Protein AF-A0A6D2G6R4-F1 (afdb_monomer)

InterPro domains:
  IPR006135 Type III secretion system substrate exporter [PF01312] (2-52)
  IPR006135 Type III secretion system substrate exporter [PTHR30531] (2-59)
  IPR029025 Type III secretion system substrate exporter, C-terminal [G3DSA:3.40.1690.10] (1-58)
  IPR029025 Type III secretion system substrate exporter, C-terminal [SSF160544] (2-59)

Sequence (88 aa):
MIALRIREIGAEHRVPTLEAPPLARALYRHAEIGQQIPGQLYAAVAEVLAWVWQLKRWRLAGGQRPPQPENLPVPEALDFMNEKTTDG

Mean predicted aligned error: 6.47 Å

Solvent-accessible surface area (backbone atoms only — not comparable to full-atom values): 5674 Å² total; per-residue (Å²): 112,67,72,56,53,53,52,52,55,31,53,77,70,68,49,86,86,78,90,48,71,60,54,54,52,31,45,67,73,68,32,60,93,93,52,70,77,51,77,77,46,45,64,28,51,49,54,53,52,52,48,52,51,46,44,53,48,28,76,74,75,49,83,76,76,68,75,80,84,84,81,64,64,59,56,62,94,56,31,78,89,71,75,83,82,85,80,134

Radius of gyration: 15.51 Å; Cα contacts (8 Å, |Δi|>4): 55; chains: 1; bounding box: 30×34×48 Å

Structure (mmCIF, N/CA/C/O backbone):
data_AF-A0A6D2G6R4-F1
#
_entry.id   AF-A0A6D2G6R4-F1
#
loop_
_atom_site.group_PDB
_atom_site.id
_atom_site.type_symbol
_atom_site.label_atom_id
_atom_site.label_alt_id
_atom_site.label_comp_id
_atom_site.label_asym_id
_atom_site.label_entity_id
_atom_site.label_seq_id
_atom_site.pdbx_PDB_ins_code
_atom_site.Cartn_x
_atom_site.Cartn_y
_atom_site.Cartn_z
_atom_site.occupancy
_atom_site.B_iso_or_equiv
_atom_site.auth_seq_id
_atom_site.auth_comp_id
_atom_site.auth_asym_id
_atom_site.auth_atom_id
_atom_site.pdbx_PDB_model_num
ATOM 1 N N . MET A 1 1 ? 12.159 -1.764 15.63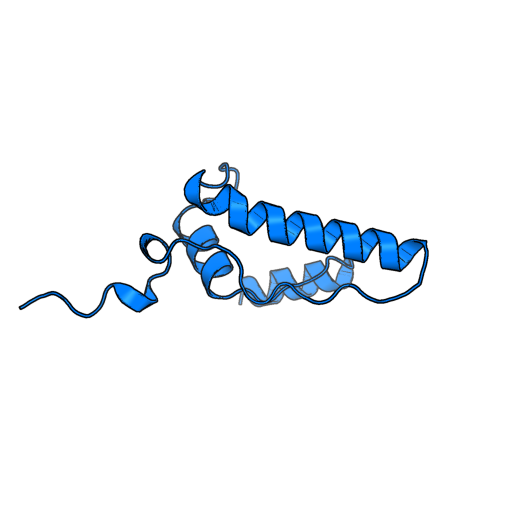3 1.00 71.94 1 MET A N 1
ATOM 2 C CA . MET A 1 1 ? 13.048 -2.554 14.744 1.00 71.94 1 MET A CA 1
ATOM 3 C C . MET A 1 1 ? 12.288 -3.513 13.815 1.00 71.94 1 MET A C 1
ATOM 5 O O . MET A 1 1 ? 12.746 -3.707 12.701 1.00 71.94 1 MET A O 1
ATOM 9 N N . ILE A 1 2 ? 11.108 -4.041 14.180 1.00 92.38 2 ILE A N 1
ATOM 10 C CA . ILE A 1 2 ? 10.333 -4.978 13.329 1.00 92.38 2 ILE A CA 1
ATOM 11 C C . ILE A 1 2 ? 9.990 -4.405 11.940 1.00 92.38 2 ILE A C 1
ATOM 13 O O . ILE A 1 2 ? 10.254 -5.053 10.933 1.00 92.38 2 ILE A O 1
ATOM 17 N N . ALA A 1 3 ? 9.464 -3.177 11.862 1.00 92.81 3 ALA A N 1
ATOM 18 C CA . ALA A 1 3 ? 9.101 -2.560 10.580 1.00 92.81 3 ALA A CA 1
ATOM 19 C C . ALA A 1 3 ? 10.294 -2.427 9.615 1.00 92.81 3 ALA A C 1
ATOM 21 O O . ALA A 1 3 ? 10.143 -2.626 8.412 1.00 92.81 3 ALA A O 1
ATOM 22 N N . LEU A 1 4 ? 11.490 -2.140 10.142 1.00 95.06 4 LEU A N 1
ATOM 23 C CA . LEU A 1 4 ? 12.714 -2.087 9.343 1.00 95.06 4 LEU A CA 1
ATOM 24 C C . LEU A 1 4 ? 13.052 -3.471 8.778 1.00 95.06 4 LEU A C 1
ATOM 26 O O . LEU A 1 4 ? 13.287 -3.595 7.581 1.00 95.06 4 LEU A O 1
ATOM 30 N N . ARG A 1 5 ? 12.964 -4.518 9.607 1.00 96.69 5 ARG A N 1
ATOM 31 C CA . ARG A 1 5 ? 13.214 -5.895 9.170 1.00 96.69 5 ARG A CA 1
ATOM 32 C C . ARG A 1 5 ? 12.232 -6.361 8.090 1.00 96.69 5 ARG A C 1
ATOM 34 O O . ARG A 1 5 ? 12.639 -7.028 7.145 1.00 96.69 5 ARG A O 1
ATOM 41 N N . ILE A 1 6 ? 10.956 -5.979 8.189 1.00 95.81 6 ILE A N 1
ATOM 42 C CA . ILE A 1 6 ? 9.951 -6.258 7.145 1.00 95.81 6 ILE A CA 1
ATOM 43 C C . ILE A 1 6 ? 10.351 -5.591 5.822 1.00 95.81 6 ILE A C 1
ATOM 45 O O . ILE A 1 6 ? 10.256 -6.218 4.769 1.00 95.81 6 ILE A O 1
ATOM 49 N N . ARG A 1 7 ? 10.832 -4.340 5.867 1.00 95.12 7 ARG A N 1
ATOM 50 C CA . ARG A 1 7 ? 11.296 -3.619 4.670 1.00 95.12 7 ARG A CA 1
ATOM 51 C C . ARG A 1 7 ? 12.525 -4.271 4.040 1.00 95.12 7 ARG A C 1
ATOM 53 O O . ARG A 1 7 ? 12.574 -4.365 2.818 1.00 95.12 7 ARG A O 1
ATOM 60 N N . GLU A 1 8 ? 13.484 -4.719 4.849 1.00 96.56 8 GLU A N 1
ATOM 61 C CA . GLU A 1 8 ? 14.675 -5.441 4.377 1.00 96.56 8 GLU A CA 1
ATOM 62 C C . GLU A 1 8 ? 14.285 -6.713 3.620 1.00 96.56 8 GLU A C 1
ATOM 64 O O . GLU A 1 8 ? 14.617 -6.857 2.445 1.00 96.56 8 GLU A O 1
ATOM 69 N N . ILE A 1 9 ? 13.486 -7.579 4.252 1.00 97.56 9 ILE A N 1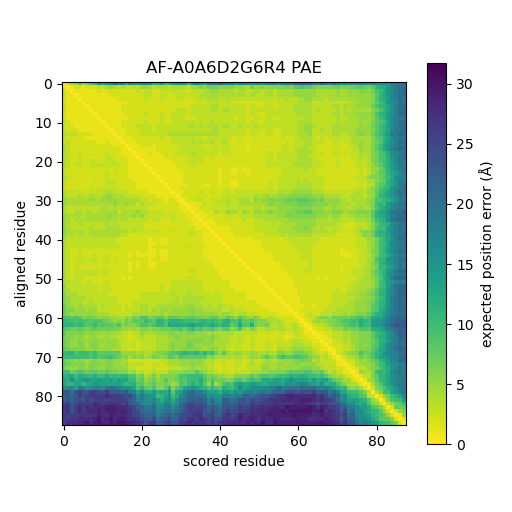
ATOM 70 C CA . ILE A 1 9 ? 13.008 -8.826 3.638 1.00 97.56 9 ILE A CA 1
ATOM 71 C C . ILE A 1 9 ? 12.186 -8.519 2.375 1.00 97.56 9 ILE A C 1
ATOM 73 O O . ILE A 1 9 ? 12.361 -9.152 1.335 1.00 97.56 9 ILE A O 1
ATOM 77 N N . GLY A 1 10 ? 11.313 -7.509 2.422 1.00 96.19 10 GLY A N 1
ATOM 78 C CA . GLY A 1 10 ? 10.544 -7.076 1.254 1.00 96.19 10 GLY A CA 1
ATOM 79 C C . GLY A 1 10 ? 11.438 -6.676 0.076 1.00 96.19 10 GLY A C 1
ATOM 80 O O . GLY A 1 10 ? 11.179 -7.085 -1.058 1.00 96.19 10 GLY A O 1
ATOM 81 N N . ALA A 1 11 ? 12.519 -5.937 0.338 1.00 95.38 11 ALA A N 1
ATOM 82 C CA . ALA A 1 11 ? 13.484 -5.540 -0.683 1.00 95.38 11 ALA A CA 1
ATOM 83 C C . ALA A 1 11 ? 14.234 -6.746 -1.275 1.00 95.38 11 ALA A C 1
ATOM 85 O O . ALA A 1 11 ? 14.325 -6.850 -2.502 1.00 95.38 11 ALA A O 1
ATOM 86 N N . GLU A 1 12 ? 14.693 -7.683 -0.435 1.00 97.38 12 GLU A N 1
ATOM 87 C CA . GLU A 1 12 ? 15.343 -8.936 -0.863 1.00 97.38 12 GLU A CA 1
ATOM 88 C C . GLU A 1 12 ? 14.452 -9.734 -1.833 1.00 97.38 12 GLU A C 1
ATOM 90 O O . GLU A 1 12 ? 14.914 -10.229 -2.864 1.00 97.38 12 GLU A O 1
ATOM 95 N N . HIS A 1 13 ? 13.144 -9.771 -1.563 1.00 96.81 13 HIS A N 1
ATOM 96 C CA . HIS A 1 13 ? 12.148 -10.456 -2.392 1.00 96.81 13 HIS A CA 1
ATOM 97 C C . HIS A 1 13 ? 11.513 -9.578 -3.489 1.00 96.81 13 HIS A C 1
ATOM 99 O O . HIS A 1 13 ? 10.568 -10.007 -4.157 1.00 96.81 13 HIS A O 1
ATOM 105 N N . ARG A 1 14 ? 12.033 -8.365 -3.731 1.00 92.94 14 ARG A N 1
ATOM 106 C CA . ARG A 1 14 ? 11.557 -7.418 -4.767 1.00 92.94 14 ARG A CA 1
ATOM 107 C C . ARG A 1 14 ? 10.084 -7.005 -4.619 1.00 92.94 14 ARG A C 1
ATOM 109 O O . ARG A 1 14 ? 9.437 -6.617 -5.608 1.00 92.94 14 ARG A O 1
ATOM 116 N N . VAL A 1 15 ? 9.570 -7.053 -3.392 1.00 95.12 15 VAL A N 1
ATOM 117 C CA . VAL A 1 15 ? 8.249 -6.542 -3.019 1.00 95.12 15 VAL A CA 1
ATOM 118 C C . VAL A 1 15 ? 8.293 -5.010 -3.083 1.00 95.12 15 VAL A C 1
ATOM 120 O O . VAL A 1 15 ? 9.190 -4.398 -2.502 1.00 95.12 15 VAL A O 1
ATOM 123 N N . PRO A 1 16 ? 7.388 -4.356 -3.831 1.00 92.75 16 PRO A N 1
ATOM 124 C CA . PRO A 1 16 ? 7.353 -2.901 -3.889 1.00 92.75 16 PRO A CA 1
ATOM 125 C C . PRO A 1 16 ? 6.930 -2.302 -2.542 1.00 92.75 16 PRO A C 1
ATOM 127 O O . PRO A 1 16 ? 5.998 -2.786 -1.908 1.00 92.75 16 PRO A O 1
ATOM 130 N N . THR A 1 17 ? 7.585 -1.209 -2.156 1.00 93.62 17 THR A N 1
ATOM 131 C CA . THR A 1 17 ? 7.243 -0.425 -0.963 1.00 93.62 17 THR A CA 1
ATOM 132 C C . THR A 1 17 ? 6.573 0.876 -1.389 1.00 93.62 17 THR A C 1
ATOM 134 O O . THR A 1 17 ? 7.077 1.565 -2.279 1.00 93.62 17 THR A O 1
ATOM 137 N N . LEU A 1 18 ? 5.459 1.205 -0.740 1.00 93.81 18 LEU A N 1
ATOM 138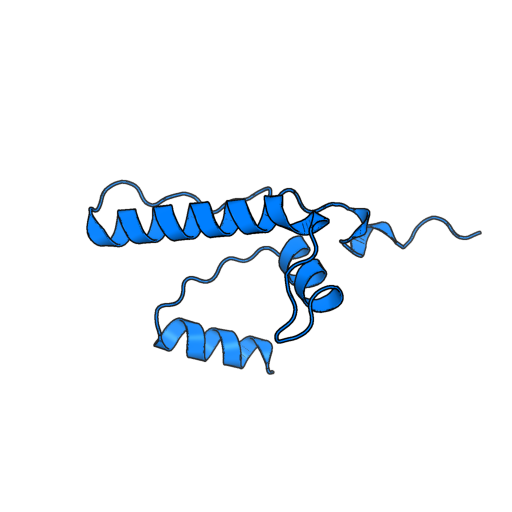 C CA . LEU A 1 18 ? 4.734 2.466 -0.873 1.00 93.81 18 LEU A CA 1
ATOM 139 C C . LEU A 1 18 ? 4.677 3.129 0.505 1.00 93.81 18 LEU A C 1
ATOM 141 O O . LEU A 1 18 ? 4.266 2.486 1.471 1.00 93.81 18 LEU A O 1
ATOM 145 N N . GLU A 1 19 ? 5.076 4.396 0.603 1.00 92.31 19 GLU A N 1
ATOM 146 C CA . GLU A 1 19 ? 4.821 5.181 1.810 1.00 92.31 19 GLU A CA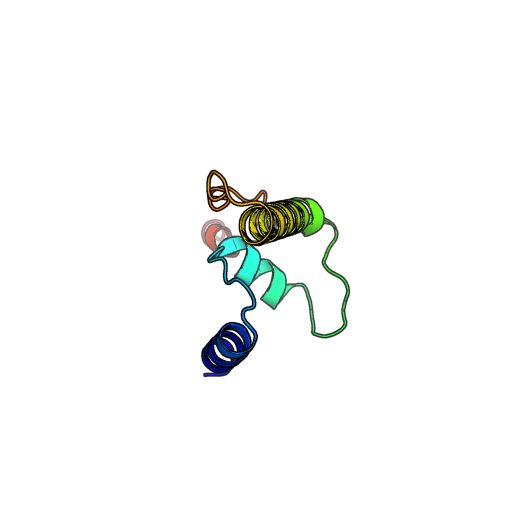 1
ATOM 147 C C . GLU A 1 19 ? 3.425 5.792 1.742 1.00 92.31 19 GLU A C 1
ATOM 149 O O . GLU A 1 19 ? 3.146 6.656 0.921 1.00 92.31 19 GLU A O 1
ATOM 154 N N . ALA A 1 20 ? 2.552 5.333 2.633 1.00 92.88 20 ALA A N 1
ATOM 155 C CA . ALA A 1 20 ? 1.220 5.883 2.830 1.00 92.88 20 ALA A CA 1
ATOM 156 C C . ALA A 1 20 ? 0.935 5.971 4.336 1.00 92.88 20 ALA A C 1
ATOM 158 O O . ALA A 1 20 ? 0.278 5.082 4.887 1.00 92.88 20 ALA A O 1
ATOM 159 N N . PRO A 1 21 ? 1.465 6.993 5.037 1.00 91.19 21 PRO A N 1
ATOM 160 C CA . PRO A 1 21 ? 1.422 7.039 6.496 1.00 91.19 21 PRO A CA 1
ATOM 161 C C . PRO A 1 21 ? 0.010 6.909 7.106 1.00 91.19 21 PRO A C 1
ATOM 163 O O . PRO A 1 21 ? -0.122 6.105 8.031 1.00 91.19 21 PRO A O 1
ATOM 166 N N . PRO A 1 22 ? -1.046 7.589 6.601 1.00 92.38 22 PRO A N 1
ATOM 167 C CA . PRO A 1 22 ? -2.413 7.431 7.121 1.00 92.38 22 PRO A CA 1
ATOM 168 C C . PRO A 1 22 ? -2.932 5.993 7.017 1.00 92.38 22 PRO A C 1
ATOM 170 O O . PRO A 1 22 ? -3.376 5.408 8.004 1.00 92.38 22 PRO A O 1
ATOM 173 N N . LEU A 1 23 ? -2.797 5.378 5.837 1.00 93.31 23 LEU A N 1
ATOM 174 C CA . LEU A 1 23 ? -3.268 4.013 5.595 1.00 93.31 23 LEU A CA 1
ATOM 175 C C . LEU A 1 23 ? -2.484 2.989 6.423 1.00 93.31 23 LEU A C 1
ATOM 177 O O . LEU A 1 23 ? -3.075 2.079 7.001 1.00 93.31 23 LEU A O 1
ATOM 181 N N . ALA A 1 24 ? -1.159 3.141 6.501 1.00 93.06 24 ALA A N 1
ATOM 182 C CA . ALA A 1 24 ? -0.304 2.240 7.266 1.00 93.06 24 ALA A CA 1
ATOM 183 C C . ALA A 1 24 ? -0.677 2.237 8.757 1.00 93.06 24 ALA A C 1
ATOM 185 O O . ALA A 1 24 ? -0.744 1.171 9.370 1.00 93.06 24 ALA A O 1
ATOM 186 N N . ARG A 1 25 ? -0.968 3.414 9.330 1.00 91.62 25 ARG A N 1
ATOM 187 C CA . ARG A 1 25 ? -1.439 3.536 10.718 1.00 91.62 25 ARG A CA 1
ATOM 188 C C . ARG A 1 25 ? -2.813 2.903 10.914 1.00 91.62 25 ARG A C 1
ATOM 190 O O . ARG A 1 25 ? -2.971 2.118 11.847 1.00 91.62 25 ARG A O 1
ATOM 197 N N . ALA A 1 26 ? -3.769 3.214 10.038 1.00 92.62 26 ALA A N 1
ATOM 198 C CA . ALA A 1 26 ? -5.125 2.678 10.124 1.00 92.62 26 ALA A CA 1
ATOM 199 C C . ALA A 1 26 ? -5.129 1.139 10.050 1.00 92.62 26 ALA A C 1
ATOM 201 O O . ALA A 1 26 ? -5.751 0.480 10.881 1.00 92.62 26 ALA A O 1
ATOM 202 N N . LEU A 1 27 ? -4.363 0.551 9.123 1.00 92.31 27 LEU A N 1
ATOM 203 C CA . LEU A 1 27 ? -4.216 -0.904 9.016 1.00 92.31 27 LEU A CA 1
ATOM 204 C C . LEU A 1 27 ? -3.555 -1.511 10.256 1.00 92.31 27 LEU A C 1
ATOM 206 O O . LEU A 1 27 ? -4.068 -2.487 10.788 1.00 92.31 27 LEU A O 1
ATOM 210 N N . TYR A 1 28 ? -2.462 -0.925 10.748 1.00 91.44 28 TYR A N 1
ATOM 211 C CA . TYR A 1 28 ? -1.767 -1.435 11.935 1.00 91.44 28 TYR A CA 1
ATOM 212 C C . TYR A 1 28 ? -2.649 -1.437 13.194 1.00 91.44 28 TYR A C 1
ATOM 214 O O . TYR A 1 28 ? -2.467 -2.271 14.076 1.00 91.44 28 TYR A O 1
ATOM 222 N N . ARG A 1 29 ? -3.593 -0.494 13.293 1.00 89.62 29 ARG A N 1
ATOM 223 C CA . ARG A 1 29 ? -4.486 -0.344 14.451 1.00 89.62 29 ARG A CA 1
ATOM 224 C C . ARG A 1 29 ? -5.740 -1.203 14.363 1.00 89.62 29 ARG A C 1
ATOM 226 O O . ARG A 1 29 ? -6.209 -1.672 15.393 1.00 89.62 29 ARG A O 1
ATOM 233 N N . HIS A 1 30 ? -6.298 -1.355 13.166 1.00 88.81 30 HIS A N 1
ATOM 234 C CA . HIS A 1 30 ? -7.624 -1.945 12.974 1.00 88.81 30 HIS A CA 1
ATOM 235 C C . HIS A 1 30 ? -7.602 -3.315 12.286 1.00 88.81 30 HIS A C 1
ATOM 237 O O . HIS A 1 30 ? -8.659 -3.923 12.138 1.00 88.81 30 HIS A O 1
ATOM 243 N N . ALA A 1 31 ? -6.433 -3.812 11.873 1.00 90.75 31 ALA A N 1
ATOM 244 C CA . ALA A 1 31 ? -6.268 -5.154 11.330 1.00 90.75 31 ALA A CA 1
ATOM 245 C C . ALA A 1 31 ? -5.140 -5.894 12.062 1.00 90.75 31 ALA A C 1
ATOM 247 O O . ALA A 1 31 ? -3.971 -5.511 11.998 1.00 90.75 31 ALA A O 1
ATOM 248 N N . GLU A 1 32 ? -5.490 -6.987 12.737 1.00 92.25 32 GLU A N 1
ATOM 249 C CA . GLU A 1 32 ? -4.503 -7.907 13.298 1.00 92.25 32 GLU A CA 1
ATOM 250 C C . GLU A 1 32 ? -3.989 -8.889 12.237 1.00 92.25 32 GLU A C 1
ATOM 252 O O . GLU A 1 32 ? -4.578 -9.083 11.170 1.00 92.25 32 GLU A O 1
ATOM 257 N N . ILE A 1 33 ? -2.869 -9.545 12.533 1.00 92.50 33 ILE A N 1
ATOM 258 C CA . ILE A 1 33 ? -2.295 -10.552 11.640 1.00 92.50 33 ILE A CA 1
ATOM 259 C C . ILE A 1 33 ? -3.295 -11.702 11.456 1.00 92.50 33 ILE A C 1
ATOM 261 O O . ILE A 1 33 ? -3.789 -12.274 12.422 1.00 92.50 33 ILE A O 1
ATOM 265 N N . GLY A 1 34 ? -3.569 -12.053 10.198 1.00 93.75 34 GLY A N 1
ATOM 266 C CA . GLY A 1 34 ? -4.525 -13.104 9.836 1.00 93.75 34 GLY A CA 1
ATOM 267 C C . GLY A 1 34 ? -5.985 -12.643 9.791 1.00 93.75 34 GLY A C 1
ATOM 268 O O . GLY A 1 34 ? -6.831 -13.403 9.325 1.00 93.75 34 GLY A O 1
ATOM 269 N N . GLN A 1 35 ? -6.281 -11.410 10.211 1.00 93.62 35 GLN A N 1
ATOM 270 C CA . GLN A 1 35 ? -7.611 -10.821 10.082 1.00 93.62 35 GLN A CA 1
ATOM 271 C C . GLN A 1 35 ? -7.822 -10.193 8.705 1.00 93.62 35 GLN A C 1
ATOM 273 O O . GLN A 1 35 ? -6.883 -9.816 7.996 1.00 93.62 35 GLN A O 1
ATOM 278 N N . GLN A 1 36 ? -9.093 -10.078 8.327 1.00 93.31 36 GLN A N 1
ATOM 279 C CA . GLN A 1 36 ? -9.481 -9.338 7.135 1.00 93.31 36 GLN A CA 1
ATOM 280 C C . GLN A 1 36 ? -9.321 -7.832 7.353 1.00 93.31 36 GLN A C 1
ATOM 282 O O . GLN A 1 36 ? -9.396 -7.322 8.468 1.00 93.31 36 GLN A O 1
ATOM 287 N N . ILE A 1 37 ? -9.127 -7.112 6.251 1.00 92.56 37 ILE A N 1
ATOM 288 C CA . ILE A 1 37 ? -9.070 -5.652 6.260 1.00 92.56 37 ILE A CA 1
ATOM 289 C C . ILE A 1 37 ? -10.463 -5.111 6.651 1.00 92.56 37 ILE A C 1
ATOM 291 O O . ILE A 1 37 ? -11.472 -5.654 6.187 1.00 92.56 37 ILE A O 1
ATOM 295 N N . PRO A 1 38 ? -10.559 -4.051 7.472 1.00 92.81 38 PRO A N 1
ATOM 296 C CA . PRO A 1 38 ? -11.822 -3.366 7.732 1.00 92.81 38 PRO A CA 1
ATOM 297 C C . PRO A 1 38 ? -12.450 -2.819 6.446 1.00 92.81 38 PRO A C 1
ATOM 299 O O . PRO A 1 38 ? -11.758 -2.222 5.620 1.00 92.81 38 PRO A O 1
ATOM 302 N N . GLY A 1 39 ? -13.770 -2.960 6.294 1.00 93.56 39 GLY A N 1
ATOM 303 C CA . GLY A 1 39 ? -14.488 -2.528 5.086 1.00 93.56 39 GLY A CA 1
ATOM 304 C C . GLY A 1 39 ? -14.293 -1.047 4.745 1.00 93.56 39 GLY A C 1
ATOM 305 O O . GLY A 1 39 ? -14.207 -0.678 3.5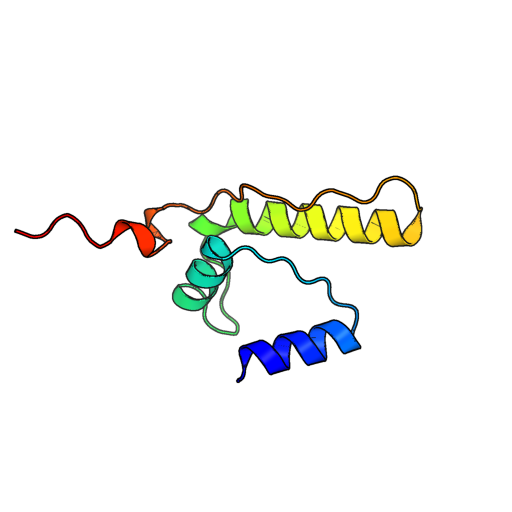77 1.00 93.56 39 GLY A O 1
ATOM 306 N N . GLN A 1 40 ? -14.123 -0.200 5.762 1.00 92.38 40 GLN A N 1
ATOM 307 C CA . GLN A 1 40 ? -13.864 1.235 5.614 1.00 92.38 40 GLN A CA 1
ATOM 308 C C . GLN A 1 40 ? -12.531 1.544 4.910 1.00 92.38 40 GLN A C 1
ATOM 310 O O . GLN A 1 40 ? -12.366 2.634 4.371 1.00 92.38 40 GLN A O 1
ATOM 315 N N . LEU A 1 41 ? -11.583 0.600 4.901 1.00 94.56 41 LEU A N 1
ATOM 316 C CA . LEU A 1 41 ? -10.269 0.753 4.269 1.00 94.56 41 LEU A CA 1
ATOM 317 C C . LEU A 1 41 ? -10.194 0.104 2.881 1.00 94.56 41 LEU A C 1
ATOM 319 O O . LEU A 1 41 ? -9.155 0.187 2.227 1.00 94.56 41 LEU A O 1
ATOM 323 N N . TYR A 1 42 ? -11.272 -0.523 2.397 1.00 94.94 42 TYR A N 1
ATOM 324 C CA . TYR A 1 42 ? -11.255 -1.248 1.122 1.00 94.94 42 TYR A CA 1
ATOM 325 C C . TYR A 1 42 ? -10.911 -0.362 -0.064 1.00 94.94 42 TYR A C 1
ATOM 327 O O . TYR A 1 42 ? -10.084 -0.760 -0.878 1.00 94.94 42 TYR A O 1
ATOM 335 N N . ALA A 1 43 ? -11.484 0.841 -0.143 1.00 94.31 43 ALA A N 1
ATOM 336 C CA . ALA A 1 43 ? -11.184 1.772 -1.227 1.00 94.31 43 ALA A CA 1
ATOM 337 C C . ALA A 1 43 ? -9.690 2.137 -1.249 1.00 94.31 43 ALA A C 1
ATOM 339 O O . ALA A 1 43 ? -9.033 2.003 -2.277 1.00 94.31 43 ALA A O 1
ATOM 340 N N . ALA A 1 44 ? -9.127 2.504 -0.093 1.00 94.50 44 ALA A N 1
ATOM 341 C CA . ALA A 1 44 ? -7.714 2.851 0.019 1.00 94.50 44 ALA A CA 1
ATOM 342 C C . ALA A 1 44 ? -6.790 1.680 -0.344 1.00 94.50 44 ALA A C 1
ATOM 344 O O . ALA A 1 44 ? -5.808 1.867 -1.060 1.00 94.50 44 ALA A O 1
ATOM 345 N N . VAL A 1 45 ? -7.107 0.461 0.101 1.00 95.19 45 VAL A N 1
ATOM 346 C CA . VAL A 1 45 ? -6.307 -0.722 -0.250 1.00 95.19 45 VAL A CA 1
ATOM 347 C C . VAL A 1 45 ? -6.464 -1.098 -1.726 1.00 95.19 45 VAL A C 1
ATOM 349 O O . VAL A 1 45 ? -5.480 -1.491 -2.354 1.00 95.19 45 VAL A O 1
ATOM 352 N N . ALA A 1 46 ? -7.654 -0.945 -2.308 1.00 95.75 46 ALA A N 1
ATOM 353 C CA . ALA A 1 46 ? -7.884 -1.201 -3.728 1.00 95.75 46 ALA A CA 1
ATOM 354 C C . ALA A 1 46 ? -7.012 -0.301 -4.618 1.00 95.75 46 ALA A C 1
ATOM 356 O O . ALA A 1 46 ? -6.414 -0.799 -5.572 1.00 95.75 46 ALA A O 1
ATOM 357 N N . GLU A 1 47 ? -6.855 0.978 -4.266 1.00 95.31 47 GLU A N 1
ATOM 358 C CA . GLU A 1 47 ? -5.949 1.905 -4.962 1.00 95.31 47 GLU A CA 1
ATOM 359 C C . GLU A 1 47 ? -4.484 1.440 -4.905 1.00 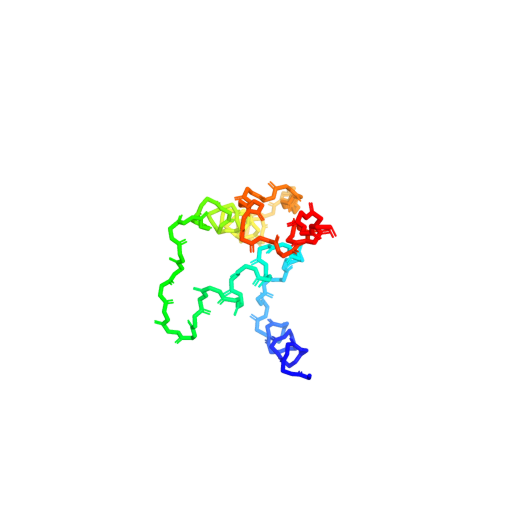95.31 47 GLU A C 1
ATOM 361 O O . GLU A 1 47 ? -3.777 1.421 -5.917 1.00 95.31 47 GLU A O 1
ATOM 366 N N . VAL A 1 48 ? -4.028 0.965 -3.739 1.00 95.69 48 VAL A N 1
ATOM 367 C CA . VAL A 1 48 ? -2.676 0.397 -3.596 1.00 95.69 48 VAL A CA 1
ATOM 368 C C . VAL A 1 48 ? -2.503 -0.841 -4.478 1.00 95.69 48 VAL A C 1
ATOM 370 O O . VAL A 1 48 ? -1.488 -0.975 -5.167 1.00 95.69 48 VAL A O 1
ATOM 373 N N . LEU A 1 49 ? -3.491 -1.740 -4.505 1.00 95.31 49 LEU A N 1
ATOM 374 C CA . LEU A 1 49 ? -3.456 -2.935 -5.353 1.00 95.31 49 LEU A CA 1
ATOM 375 C C . LEU A 1 49 ? -3.451 -2.578 -6.846 1.00 95.31 49 LEU A C 1
ATOM 377 O O . LEU A 1 49 ? -2.682 -3.167 -7.613 1.00 95.31 49 LEU A O 1
ATOM 381 N N . ALA A 1 50 ? -4.248 -1.588 -7.254 1.00 95.12 50 ALA A N 1
ATOM 382 C CA . ALA A 1 50 ? -4.272 -1.084 -8.622 1.00 95.12 50 ALA A CA 1
ATOM 383 C C . ALA A 1 50 ? -2.896 -0.541 -9.039 1.00 95.12 50 ALA A C 1
ATOM 385 O O . ALA A 1 50 ? -2.392 -0.895 -10.113 1.00 95.12 50 ALA A O 1
ATOM 386 N N . TRP A 1 51 ? -2.242 0.234 -8.168 1.00 95.31 51 TRP A N 1
ATOM 387 C CA . TRP A 1 51 ? -0.876 0.708 -8.391 1.00 95.31 51 TRP A CA 1
ATOM 388 C C . TRP A 1 51 ? 0.134 -0.443 -8.503 1.00 95.31 51 TRP A C 1
ATOM 390 O O . TRP A 1 51 ? 0.935 -0.471 -9.441 1.00 95.31 51 TRP A O 1
ATOM 400 N N . VAL A 1 52 ? 0.073 -1.445 -7.617 1.00 94.75 52 VAL A N 1
ATOM 401 C CA . VAL A 1 52 ? 0.955 -2.629 -7.684 1.00 94.75 52 VAL A CA 1
ATOM 402 C C . VAL A 1 52 ? 0.783 -3.373 -9.011 1.00 94.75 52 VAL A C 1
ATOM 404 O O . VAL A 1 52 ? 1.771 -3.798 -9.619 1.00 94.75 52 VAL A O 1
ATOM 407 N N . TRP A 1 53 ? -0.449 -3.510 -9.504 1.00 94.12 53 TRP A N 1
ATOM 408 C CA . TRP A 1 53 ? -0.713 -4.130 -10.803 1.00 94.12 53 TRP A CA 1
ATOM 409 C C . TRP A 1 53 ? -0.161 -3.312 -11.966 1.00 94.12 53 TRP A C 1
ATOM 411 O O . TRP A 1 53 ? 0.469 -3.882 -12.861 1.00 94.12 53 TRP A O 1
ATOM 421 N N . GLN A 1 54 ? -0.339 -1.991 -11.952 1.00 94.12 54 GLN A N 1
ATOM 422 C CA . GLN A 1 54 ? 0.279 -1.109 -12.943 1.00 94.12 54 GLN A CA 1
ATOM 423 C C . GLN A 1 54 ? 1.808 -1.234 -12.912 1.00 94.12 54 GLN A C 1
ATOM 425 O O . GLN A 1 54 ? 2.436 -1.348 -13.964 1.00 94.12 54 GLN A O 1
ATOM 430 N N . LEU A 1 55 ? 2.404 -1.298 -11.718 1.00 94.81 55 LEU A N 1
ATOM 431 C CA . LEU A 1 55 ? 3.848 -1.430 -11.545 1.00 94.81 55 LEU A CA 1
ATOM 432 C C . LEU A 1 55 ? 4.355 -2.771 -12.083 1.00 94.81 55 LEU A C 1
ATOM 434 O O . LEU A 1 55 ? 5.388 -2.818 -12.753 1.00 94.81 55 LEU A O 1
ATOM 438 N N . LYS A 1 56 ? 3.617 -3.860 -11.840 1.00 92.62 56 LYS A N 1
ATOM 439 C CA . LYS A 1 56 ? 3.917 -5.180 -12.406 1.00 92.62 56 LYS A CA 1
ATOM 440 C C . LYS A 1 56 ? 3.833 -5.165 -13.933 1.00 92.62 56 LYS A C 1
ATOM 442 O O . LYS A 1 56 ? 4.727 -5.705 -14.579 1.00 92.62 56 LYS A O 1
ATOM 447 N N . ARG A 1 57 ? 2.802 -4.535 -14.510 1.00 93.31 57 ARG A N 1
ATOM 448 C CA . ARG A 1 57 ? 2.664 -4.395 -15.971 1.00 93.31 57 ARG A CA 1
ATOM 449 C C . ARG A 1 57 ? 3.829 -3.619 -16.574 1.00 93.31 57 ARG A C 1
ATOM 451 O O . ARG A 1 57 ? 4.435 -4.105 -17.521 1.00 93.31 57 ARG A O 1
ATOM 458 N N . TRP A 1 58 ? 4.188 -2.481 -15.985 1.00 94.81 58 TRP A N 1
ATOM 459 C CA . TRP A 1 58 ? 5.334 -1.681 -16.419 1.00 94.81 58 TRP A CA 1
ATOM 460 C C . TRP A 1 58 ? 6.651 -2.472 -16.372 1.00 94.81 58 TRP A C 1
ATOM 462 O O . TRP A 1 58 ? 7.423 -2.435 -17.324 1.00 94.81 58 TRP A O 1
ATOM 472 N N . ARG A 1 59 ? 6.885 -3.259 -15.310 1.00 91.19 59 ARG A N 1
ATOM 473 C CA . ARG A 1 59 ? 8.079 -4.121 -15.205 1.00 91.19 59 ARG A CA 1
ATOM 474 C C . ARG A 1 59 ? 8.171 -5.180 -16.314 1.00 91.19 59 ARG A C 1
ATOM 476 O O . ARG A 1 59 ? 9.278 -5.589 -16.638 1.00 91.19 59 ARG A O 1
ATOM 483 N N . LEU A 1 60 ? 7.041 -5.650 -16.849 1.00 93.19 60 LEU A N 1
ATOM 484 C CA . LEU A 1 60 ? 6.992 -6.710 -17.867 1.00 93.19 60 LEU A CA 1
ATOM 485 C C . LEU A 1 60 ? 6.978 -6.169 -19.301 1.00 93.19 60 LEU A C 1
ATOM 487 O O . LEU A 1 60 ? 7.643 -6.727 -20.166 1.00 93.19 60 LEU A O 1
ATOM 491 N N . ALA A 1 61 ? 6.202 -5.116 -19.553 1.00 93.56 61 ALA A N 1
ATOM 492 C CA . ALA A 1 61 ? 5.942 -4.589 -20.893 1.00 93.56 61 ALA A CA 1
ATOM 493 C C . ALA A 1 61 ? 6.722 -3.301 -21.212 1.00 93.56 61 ALA A C 1
ATOM 495 O O . ALA A 1 61 ? 6.708 -2.846 -22.353 1.00 93.56 61 ALA A O 1
ATOM 496 N N . GLY A 1 62 ? 7.396 -2.700 -20.226 1.00 90.44 62 GLY A N 1
ATOM 497 C CA . GLY A 1 62 ? 8.049 -1.401 -20.376 1.00 90.44 62 GLY A CA 1
ATOM 498 C C . GLY A 1 62 ? 7.057 -0.232 -20.408 1.00 90.44 62 GLY A C 1
ATOM 499 O O . GLY A 1 62 ? 5.932 -0.327 -19.916 1.00 90.44 62 GLY A O 1
ATOM 500 N N . GLY A 1 63 ? 7.492 0.901 -20.966 1.00 90.25 63 GLY A N 1
ATOM 501 C CA . GLY A 1 63 ? 6.697 2.129 -21.063 1.00 90.25 63 GLY A CA 1
ATOM 502 C C . GLY A 1 63 ? 6.863 3.073 -19.868 1.00 90.25 63 GLY A C 1
ATOM 503 O O . GLY A 1 63 ? 7.887 3.064 -19.178 1.00 90.25 63 GLY A O 1
ATOM 504 N N . GLN A 1 64 ? 5.857 3.919 -19.635 1.00 88.56 64 GLN A N 1
ATOM 505 C CA . GLN A 1 64 ? 5.894 4.914 -18.564 1.00 88.56 64 GLN A CA 1
ATOM 506 C C . GLN A 1 64 ? 5.668 4.256 -17.199 1.00 88.56 64 GLN A C 1
ATOM 508 O O . GLN A 1 64 ? 4.721 3.492 -17.007 1.00 88.56 64 GLN A O 1
ATOM 513 N N . ARG A 1 65 ? 6.551 4.556 -16.239 1.00 91.69 65 ARG A N 1
ATOM 514 C CA . ARG A 1 65 ? 6.415 4.075 -14.862 1.00 91.69 65 ARG A CA 1
ATOM 515 C C . ARG A 1 65 ? 5.151 4.684 -14.244 1.00 91.69 65 ARG A C 1
ATOM 517 O O . ARG A 1 65 ?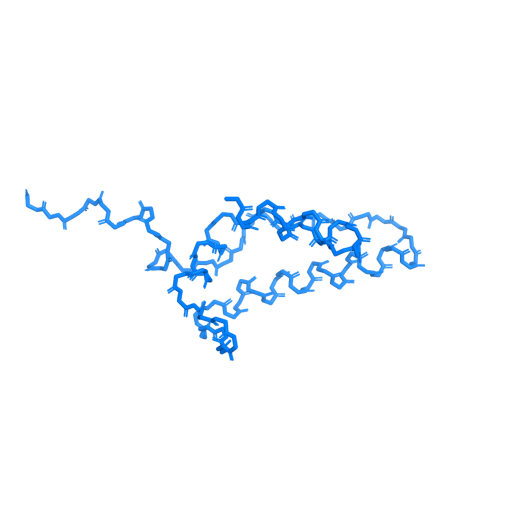 5.011 5.905 -14.307 1.00 91.69 65 ARG A O 1
ATOM 524 N N . PRO A 1 66 ? 4.265 3.882 -13.626 1.00 91.81 66 PRO A N 1
ATOM 525 C CA . PRO A 1 66 ? 3.074 4.429 -12.996 1.00 91.81 66 PRO A CA 1
ATOM 526 C C . PRO A 1 66 ? 3.462 5.352 -11.833 1.00 91.81 66 PRO A C 1
ATOM 528 O O . PRO A 1 66 ? 4.360 4.993 -11.053 1.00 91.81 66 PRO A O 1
ATOM 531 N N . PRO A 1 67 ? 2.808 6.520 -11.706 1.00 92.06 67 PRO A N 1
ATOM 532 C CA . PRO A 1 67 ? 3.015 7.406 -10.569 1.00 92.06 67 PRO A CA 1
ATOM 533 C C . PRO A 1 67 ? 2.580 6.708 -9.277 1.00 92.06 67 PRO A C 1
ATOM 535 O O . PRO A 1 67 ? 1.746 5.803 -9.298 1.00 92.06 67 PRO A O 1
ATOM 538 N N . GLN A 1 68 ? 3.178 7.093 -8.151 1.00 91.38 68 GLN A N 1
ATOM 539 C CA . GLN A 1 68 ? 2.705 6.623 -6.850 1.00 91.38 68 GLN A CA 1
ATOM 540 C C . GLN A 1 68 ? 1.367 7.299 -6.519 1.00 91.38 68 GLN A C 1
ATOM 542 O O . GLN A 1 68 ? 1.191 8.467 -6.860 1.00 91.38 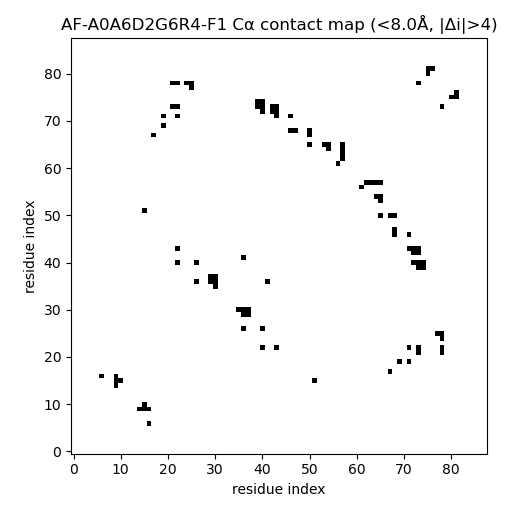68 GLN A O 1
ATOM 547 N N . PRO A 1 69 ? 0.422 6.592 -5.880 1.00 89.81 69 PRO A N 1
ATOM 548 C CA . PRO A 1 69 ? -0.811 7.212 -5.422 1.00 89.81 69 PRO A CA 1
ATOM 549 C C . PRO A 1 69 ? -0.502 8.164 -4.259 1.00 89.81 69 PRO A C 1
ATOM 551 O O . PRO A 1 69 ? 0.057 7.743 -3.249 1.00 89.81 69 PRO A O 1
ATOM 554 N N . GLU A 1 70 ? -0.861 9.438 -4.405 1.00 82.06 70 GLU A N 1
ATOM 555 C CA . GLU A 1 70 ? -0.590 10.471 -3.392 1.00 82.06 70 GLU A CA 1
ATOM 556 C C . GLU A 1 70 ? -1.752 10.636 -2.399 1.00 82.06 70 GLU A C 1
ATOM 558 O O . GLU A 1 70 ? -1.525 10.823 -1.207 1.00 82.06 70 GLU A O 1
ATOM 563 N N . ASN A 1 71 ? -2.998 10.490 -2.864 1.00 84.00 71 ASN A N 1
ATOM 564 C CA . ASN A 1 71 ? -4.207 10.732 -2.070 1.00 84.00 71 ASN A CA 1
ATOM 565 C C . ASN A 1 71 ? -5.041 9.456 -1.941 1.00 84.00 71 ASN A C 1
ATOM 567 O O . ASN A 1 71 ? -6.005 9.247 -2.676 1.00 84.00 71 ASN A O 1
ATOM 571 N N . LEU A 1 72 ? -4.657 8.580 -1.014 1.00 89.19 72 LEU A N 1
ATOM 572 C CA . LEU A 1 72 ? -5.454 7.393 -0.712 1.00 89.19 72 LEU A CA 1
ATOM 573 C C . LEU A 1 72 ? -6.696 7.789 0.105 1.00 89.19 72 LEU A C 1
ATOM 575 O O . LEU A 1 72 ? -6.548 8.519 1.087 1.00 89.19 72 LEU A O 1
ATOM 579 N N . PRO A 1 73 ? -7.900 7.294 -0.243 1.00 89.06 73 PRO A N 1
ATOM 580 C CA . PRO A 1 73 ? -9.147 7.626 0.448 1.00 89.06 73 PRO A CA 1
ATOM 581 C C . PRO A 1 73 ? -9.239 6.903 1.800 1.00 89.06 73 PRO A C 1
ATOM 583 O O . PRO A 1 73 ? -9.979 5.933 1.963 1.00 89.06 73 PRO A O 1
ATOM 586 N N . VAL A 1 74 ? -8.444 7.350 2.769 1.00 87.81 74 VAL A N 1
ATOM 587 C CA . VAL A 1 74 ? -8.475 6.863 4.151 1.00 87.81 74 VAL A CA 1
ATOM 588 C C . VAL A 1 74 ? -9.442 7.746 4.940 1.00 87.81 74 VAL A C 1
ATOM 590 O O . VAL A 1 74 ? -9.213 8.953 5.009 1.00 87.81 74 VAL A O 1
ATOM 593 N N . PRO A 1 75 ? -10.517 7.194 5.532 1.00 83.19 75 PRO A N 1
ATOM 594 C CA . PRO A 1 75 ? -11.417 7.977 6.370 1.00 83.19 75 PRO A CA 1
ATOM 595 C C . PRO A 1 75 ? -10.665 8.608 7.544 1.00 83.19 75 PRO A C 1
ATOM 597 O O . PRO A 1 75 ? -9.967 7.903 8.273 1.00 83.19 75 PRO A O 1
ATOM 600 N N . GLU A 1 76 ? -10.853 9.911 7.764 1.00 75.25 76 GLU A N 1
ATOM 601 C CA . GLU A 1 76 ? -10.184 10.653 8.846 1.00 75.25 76 GLU A CA 1
ATOM 602 C C . GLU A 1 76 ? -10.462 10.056 10.229 1.00 75.25 76 GLU A C 1
ATOM 604 O O . GLU A 1 76 ? -9.585 10.042 11.079 1.00 75.25 76 GLU A O 1
ATOM 609 N N . ALA A 1 77 ? -11.647 9.473 10.437 1.00 72.06 77 ALA A N 1
ATOM 610 C CA . ALA A 1 77 ? -12.010 8.800 11.686 1.00 72.06 77 ALA A CA 1
ATOM 611 C C . ALA A 1 77 ? -11.111 7.595 12.035 1.00 72.06 77 ALA A C 1
ATOM 613 O O . ALA A 1 77 ? -11.111 7.143 13.176 1.00 72.06 77 ALA A O 1
ATOM 614 N N . LEU A 1 78 ? -10.374 7.048 11.062 1.00 72.94 78 LEU A N 1
ATOM 615 C CA . LEU A 1 78 ? -9.426 5.947 11.259 1.00 72.94 78 LEU A CA 1
ATOM 616 C C . LEU A 1 78 ? -7.966 6.429 11.295 1.00 72.94 78 LEU A C 1
ATOM 618 O O . LEU A 1 78 ? -7.067 5.622 11.547 1.00 72.94 78 LEU A O 1
ATOM 622 N N . ASP A 1 79 ? -7.714 7.723 11.051 1.00 67.06 79 ASP A N 1
ATOM 623 C CA . ASP A 1 79 ? -6.395 8.341 11.172 1.00 67.06 79 ASP A CA 1
ATOM 624 C C . ASP A 1 79 ? -6.327 9.243 12.416 1.00 67.06 79 ASP A C 1
ATOM 626 O O . ASP A 1 79 ? -7.003 10.259 12.532 1.00 67.06 79 ASP A O 1
ATOM 630 N N . PHE A 1 80 ? -5.455 8.890 13.358 1.00 58.81 80 PHE A N 1
ATOM 631 C CA . PHE A 1 80 ? -5.363 9.492 14.696 1.00 58.81 80 PHE A CA 1
ATOM 632 C C . PHE A 1 80 ? -5.048 11.010 14.720 1.00 58.81 80 PHE A C 1
ATOM 634 O O . PHE A 1 80 ? -5.108 11.632 15.777 1.00 58.81 80 PHE A O 1
ATOM 641 N N . MET A 1 81 ? -4.692 11.638 13.591 1.00 52.34 81 MET A N 1
ATOM 642 C CA . MET A 1 81 ? -4.271 13.050 13.552 1.00 52.34 81 MET A CA 1
ATOM 643 C C . MET A 1 81 ? -5.391 14.058 13.884 1.00 52.34 81 MET A C 1
ATOM 645 O O . MET A 1 81 ? -5.061 15.184 14.246 1.00 52.34 81 MET A O 1
ATOM 649 N N . ASN A 1 82 ? -6.670 13.660 13.849 1.00 51.75 82 ASN A N 1
ATOM 650 C CA . ASN A 1 82 ? -7.806 14.533 14.194 1.00 51.75 82 ASN A CA 1
ATOM 651 C C . ASN A 1 82 ? -8.453 14.230 15.566 1.00 51.75 82 ASN A C 1
ATOM 653 O O . ASN A 1 82 ? -9.417 14.893 15.938 1.00 51.75 82 ASN A O 1
ATOM 657 N N . GLU A 1 83 ? -7.927 13.291 16.365 1.00 50.66 83 GLU A N 1
ATOM 658 C CA . GLU A 1 83 ? -8.526 12.920 17.668 1.00 50.66 83 GLU A CA 1
ATOM 659 C C . GLU A 1 83 ? -8.175 13.899 18.813 1.00 50.66 83 GLU A C 1
ATOM 661 O O . GLU A 1 83 ? -8.705 13.800 19.914 1.00 50.66 83 GLU A O 1
ATOM 666 N N . LYS A 1 84 ? -7.309 14.896 18.583 1.00 48.28 84 LYS A N 1
ATOM 667 C CA . LYS A 1 84 ? -6.951 15.896 19.605 1.00 48.28 84 LYS A CA 1
ATOM 668 C C . LYS A 1 84 ? -7.330 17.315 19.199 1.00 48.28 84 LYS A C 1
ATOM 670 O O . LYS A 1 84 ? -6.444 18.091 18.868 1.00 48.28 84 LYS A O 1
ATOM 675 N N . THR A 1 85 ? -8.618 17.658 19.249 1.00 50.19 85 THR A N 1
ATOM 676 C CA . THR A 1 85 ? -9.156 18.990 19.628 1.00 50.19 85 THR A CA 1
ATOM 677 C C . THR A 1 85 ? -10.683 18.878 19.702 1.00 50.19 85 THR A C 1
ATOM 679 O O . THR A 1 85 ? -11.376 19.332 18.804 1.00 50.19 85 THR A O 1
ATOM 682 N N . THR A 1 86 ? -11.233 18.218 20.717 1.00 51.41 86 THR A N 1
ATOM 683 C CA . THR A 1 86 ? -12.563 18.518 21.287 1.00 51.41 86 THR A CA 1
ATOM 684 C C . THR A 1 86 ? -12.637 17.738 22.588 1.00 51.41 86 THR A C 1
ATOM 686 O O . THR A 1 86 ? -13.164 16.641 22.614 1.00 51.41 86 THR A O 1
ATOM 689 N N . ASP A 1 87 ? -12.028 18.286 23.634 1.00 45.44 87 ASP A N 1
ATOM 690 C CA . ASP A 1 87 ? -12.363 17.982 25.022 1.00 45.44 87 ASP A CA 1
ATOM 691 C C . ASP A 1 87 ? -11.981 19.219 25.849 1.00 45.44 87 ASP A C 1
ATOM 693 O O . ASP A 1 87 ? -10.798 19.455 26.086 1.00 45.44 87 ASP A O 1
ATOM 697 N N . GLY A 1 88 ? -13.008 20.008 26.197 1.00 46.38 88 GLY A N 1
ATOM 698 C CA . GLY A 1 88 ? -13.106 20.891 27.376 1.00 46.38 88 GLY A CA 1
ATOM 699 C C . GLY A 1 88 ? -12.098 22.013 27.551 1.00 46.38 88 GLY A C 1
ATOM 700 O O . GLY A 1 88 ? -11.084 21.763 28.234 1.00 46.38 88 GLY A O 1
#

Secondary structure (DSSP, 8-state):
-HHHHHHHHHHHTT------HHHHHHHHHH--TTSPPPGGGHHHHHHHHHHHHHHHHHHHH-SSPPPPP------GGGSGGGSSS---

Foldseek 3Di:
DVVVVVVVVCVVVVNDDDDDPQLVQLCVVPPDPPGDDPPQCVQLVVLVVVLVVQQVCCVVPNDDRDDHDDDRPHPVVSGCPPVPDDDD

Organism: NCBI:txid59202

Nearest PDB structures (foldseek):
  6z0w-assembly3_C  TM=9.089E-01  e=1.104E-04  Shewanella putrefaciens CN-32
  6z0w-assembly4_D  TM=9.115E-01  e=3.383E-04  Shewanella putrefaciens CN-32
  7unv-assembly1_o  TM=4.272E-01  e=3.002E+00  Pseudomonas aeruginosa PAO1

pLDDT: mean 87.31, 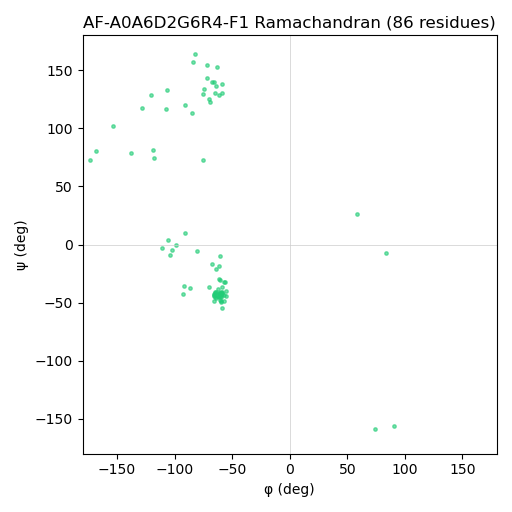std 13.64, range [45.44, 97.56]